Protein AF-A0A8S2S4L7-F1 (afdb_monomer)

Structure (mmCIF, N/CA/C/O backbone):
data_AF-A0A8S2S4L7-F1
#
_entry.id   AF-A0A8S2S4L7-F1
#
loop_
_atom_site.group_PDB
_atom_site.id
_atom_site.type_symbol
_atom_site.label_atom_id
_atom_site.label_alt_id
_atom_site.label_comp_id
_atom_site.label_asym_id
_atom_site.label_entity_id
_atom_site.label_seq_id
_atom_site.pdbx_PDB_ins_code
_atom_site.Cartn_x
_atom_site.Cartn_y
_atom_site.Cartn_z
_atom_site.occupancy
_atom_site.B_iso_or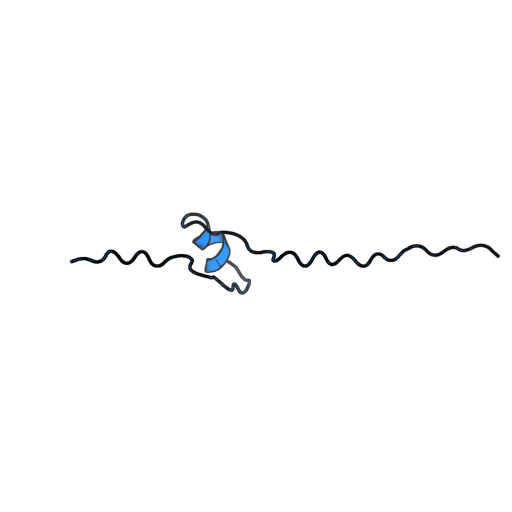_equiv
_atom_site.auth_seq_id
_atom_site.auth_comp_id
_atom_site.auth_asym_id
_atom_site.auth_atom_id
_atom_site.pdbx_PDB_model_num
ATOM 1 N N . GLY A 1 1 ? 28.788 12.858 -50.106 1.00 45.94 1 GLY A N 1
ATOM 2 C CA . GLY A 1 1 ? 27.859 11.783 -49.712 1.00 45.94 1 GLY A CA 1
ATOM 3 C C . GLY A 1 1 ? 26.892 12.317 -48.678 1.00 45.94 1 GLY A C 1
ATOM 4 O O . GLY A 1 1 ? 27.337 12.957 -47.738 1.00 45.94 1 GLY A O 1
ATOM 5 N N . LYS A 1 2 ? 2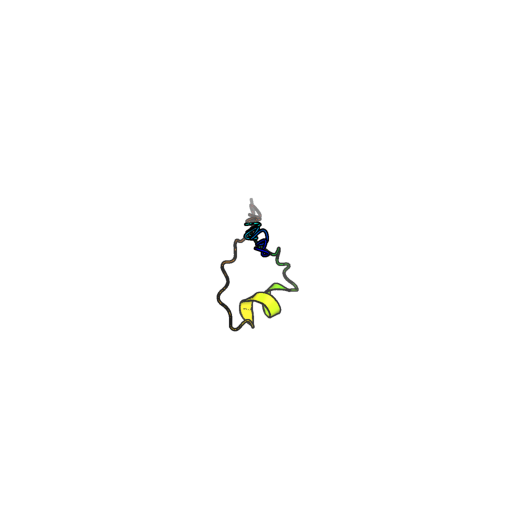5.585 12.116 -48.875 1.00 51.69 2 LYS A N 1
ATOM 6 C CA . LYS A 1 2 ? 24.546 12.400 -47.873 1.00 51.69 2 LYS A CA 1
ATOM 7 C C . LYS A 1 2 ? 24.641 11.363 -46.754 1.00 51.69 2 LYS A C 1
ATOM 9 O O . LYS A 1 2 ? 24.658 10.178 -47.074 1.00 51.69 2 LYS A O 1
ATOM 14 N N . ARG A 1 3 ? 24.605 11.808 -45.495 1.00 49.78 3 ARG A N 1
ATOM 15 C CA . ARG A 1 3 ? 23.660 11.372 -44.445 1.00 49.78 3 ARG A CA 1
ATOM 16 C C . ARG A 1 3 ? 24.090 11.968 -43.106 1.00 49.78 3 ARG A C 1
ATOM 18 O O . ARG A 1 3 ? 25.090 11.562 -42.532 1.00 49.78 3 ARG A O 1
ATOM 25 N N . GLY A 1 4 ? 23.320 12.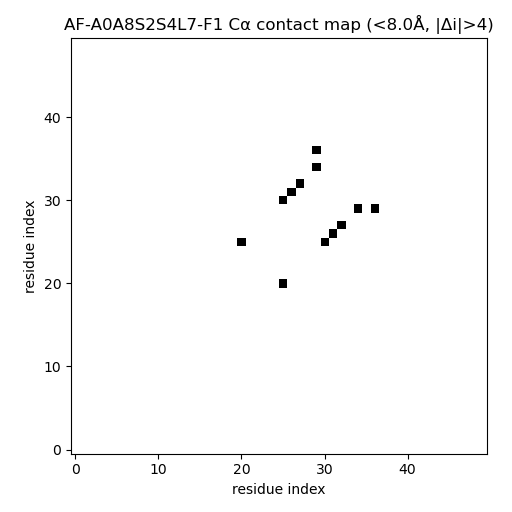952 -42.649 1.00 52.69 4 GLY A N 1
ATOM 26 C CA . GLY A 1 4 ? 23.319 13.343 -41.250 1.00 52.69 4 GLY A CA 1
ATOM 27 C C . GLY A 1 4 ? 22.731 12.228 -40.384 1.00 52.69 4 GLY A C 1
ATOM 28 O O . GLY A 1 4 ? 21.822 11.518 -40.810 1.00 52.69 4 GLY A O 1
ATOM 29 N N . GLY A 1 5 ? 23.253 12.109 -39.172 1.00 49.41 5 GLY A N 1
ATOM 30 C CA . GLY A 1 5 ? 22.535 11.617 -38.001 1.00 49.41 5 GLY A CA 1
ATOM 31 C C . GLY A 1 5 ? 22.797 12.681 -36.940 1.00 49.41 5 GLY A C 1
ATOM 32 O O . GLY A 1 5 ? 23.949 12.973 -36.652 1.00 49.41 5 GLY A O 1
ATOM 33 N N . GLY A 1 6 ? 21.813 13.455 -36.496 1.00 50.38 6 GLY A N 1
ATOM 34 C CA . GLY A 1 6 ? 20.552 12.963 -35.956 1.00 50.38 6 GLY A CA 1
ATOM 35 C C . GLY A 1 6 ? 20.785 12.785 -34.464 1.00 50.38 6 GLY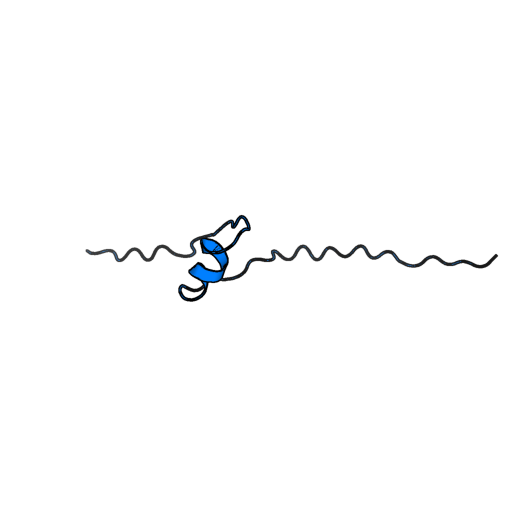 A C 1
ATOM 36 O O . GLY A 1 6 ? 21.250 11.733 -34.041 1.00 50.38 6 GLY A O 1
ATOM 37 N N . GLY A 1 7 ? 20.578 13.872 -33.715 1.00 54.88 7 GLY A N 1
ATOM 38 C CA . GLY A 1 7 ? 20.821 13.944 -32.282 1.00 54.88 7 GLY A CA 1
ATOM 39 C C . GLY A 1 7 ? 20.065 12.859 -31.524 1.00 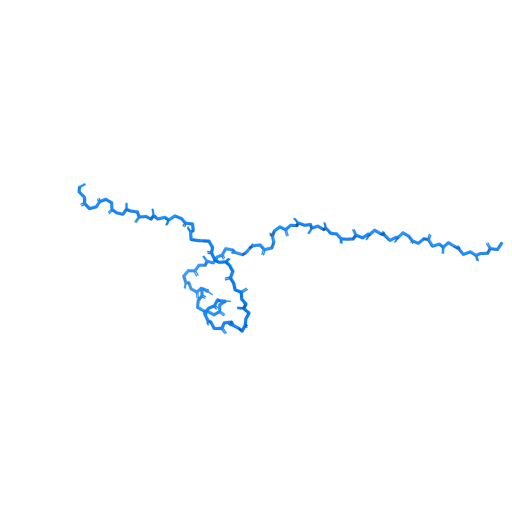54.88 7 GLY A C 1
ATOM 40 O O . GLY A 1 7 ? 18.850 12.735 -31.647 1.00 54.88 7 GLY A O 1
ATOM 41 N N . GLY A 1 8 ? 20.806 12.095 -30.730 1.00 49.50 8 GLY A N 1
ATOM 42 C CA . GLY A 1 8 ? 20.263 11.243 -29.684 1.00 49.50 8 GLY A CA 1
ATOM 43 C C . GLY A 1 8 ? 20.378 11.975 -28.358 1.00 49.50 8 GLY A C 1
ATOM 44 O O . GLY A 1 8 ? 21.323 11.751 -27.607 1.00 49.50 8 GLY A O 1
ATOM 45 N N . SER A 1 9 ? 19.443 12.883 -28.088 1.00 59.31 9 SER A N 1
ATOM 46 C CA . SER A 1 9 ? 19.244 13.412 -26.741 1.00 59.31 9 SER A CA 1
ATOM 47 C C . SER A 1 9 ? 18.648 12.283 -25.911 1.00 59.31 9 SER A C 1
ATOM 49 O O . SER A 1 9 ? 17.443 12.044 -25.974 1.00 59.31 9 SER A O 1
ATOM 51 N N . ASN A 1 10 ? 19.490 11.538 -25.193 1.00 56.47 10 ASN A N 1
ATOM 52 C CA . ASN A 1 10 ? 19.004 10.526 -24.268 1.00 56.47 10 ASN A CA 1
ATOM 53 C C . ASN A 1 10 ? 18.327 11.229 -23.088 1.00 56.47 10 ASN A C 1
ATOM 55 O O . ASN A 1 10 ? 18.971 11.753 -22.179 1.00 56.47 10 ASN A O 1
ATOM 59 N N . SER A 1 11 ? 17.006 11.257 -23.189 1.00 64.88 11 SER A N 1
ATOM 60 C CA . SER A 1 11 ? 16.023 11.510 -22.153 1.00 64.88 11 SER A CA 1
ATOM 61 C C . SER A 1 11 ? 16.367 10.776 -20.861 1.00 64.88 11 SER A C 1
ATOM 63 O O . SER A 1 11 ? 16.487 9.554 -20.837 1.00 64.88 11 SER A O 1
ATOM 65 N N . GLY A 1 12 ? 16.457 11.529 -19.777 1.00 48.34 12 GLY A N 1
ATOM 66 C CA . GLY A 1 12 ? 16.596 10.993 -18.434 1.00 48.34 12 GLY A CA 1
ATOM 67 C C . GLY A 1 12 ? 16.322 12.101 -17.441 1.00 48.34 12 GLY A C 1
ATOM 68 O O . GLY A 1 12 ? 17.199 12.472 -16.668 1.00 48.34 12 GLY A O 1
ATOM 69 N N . SER A 1 13 ? 15.129 12.696 -17.518 1.00 50.50 13 SER A N 1
ATOM 70 C CA . SER A 1 13 ? 14.626 13.523 -16.426 1.00 50.50 13 SER A CA 1
ATOM 71 C C . SER A 1 13 ? 14.426 12.584 -15.239 1.00 50.50 13 SER A C 1
ATOM 73 O O . SER A 1 13 ? 13.383 11.955 -15.111 1.00 50.50 13 SER A O 1
ATOM 75 N N . GLY A 1 14 ? 15.472 12.415 -14.428 1.00 47.44 14 GLY A N 1
ATOM 76 C CA . GLY A 1 14 ? 15.462 11.672 -13.169 1.00 47.44 14 GLY A CA 1
ATOM 77 C C . GLY A 1 14 ? 14.668 12.419 -12.100 1.00 47.44 14 GLY A C 1
ATOM 78 O O . GLY A 1 14 ? 15.182 12.690 -11.014 1.00 47.44 14 GLY A O 1
ATOM 79 N N . GLY A 1 15 ? 13.439 12.811 -12.440 1.00 51.16 15 GLY A N 1
ATOM 80 C CA . GLY A 1 15 ? 12.436 13.220 -11.478 1.00 51.16 15 GLY A CA 1
ATOM 81 C C . GLY A 1 15 ? 12.063 11.985 -10.680 1.00 51.16 15 GLY A C 1
ATOM 82 O O . GLY A 1 15 ? 11.749 10.947 -11.253 1.00 51.16 15 GLY A O 1
ATOM 83 N N . LYS A 1 16 ? 12.184 12.075 -9.359 1.00 61.22 16 LYS A N 1
ATOM 84 C CA . LYS A 1 16 ? 11.646 11.058 -8.463 1.00 61.22 16 LYS A CA 1
ATOM 85 C C . LYS A 1 16 ? 10.149 10.961 -8.756 1.00 61.22 16 LYS A C 1
ATOM 87 O O . LYS A 1 16 ? 9.435 11.925 -8.503 1.00 61.22 16 LYS A O 1
ATOM 92 N N . ASP A 1 17 ? 9.716 9.849 -9.337 1.00 80.88 17 ASP A N 1
ATOM 93 C CA . ASP A 1 17 ? 8.303 9.576 -9.603 1.00 80.88 17 ASP A CA 1
ATOM 94 C C . ASP A 1 17 ? 7.667 9.051 -8.313 1.00 80.88 17 ASP A C 1
ATOM 96 O O . ASP A 1 17 ? 7.425 7.861 -8.131 1.00 80.88 17 ASP A O 1
ATOM 100 N N . THR A 1 18 ? 7.568 9.941 -7.328 1.00 87.38 18 THR A N 1
ATOM 101 C CA . THR A 1 18 ? 6.888 9.676 -6.063 1.00 87.38 18 THR A CA 1
ATOM 102 C C . THR A 1 18 ? 5.495 10.265 -6.141 1.00 87.38 18 THR A C 1
ATOM 104 O O . THR A 1 18 ? 5.336 11.419 -6.544 1.00 87.38 18 THR A O 1
ATOM 107 N N . ILE A 1 19 ? 4.508 9.489 -5.711 1.00 90.12 19 ILE A N 1
ATOM 108 C CA . ILE A 1 19 ? 3.122 9.930 -5.583 1.00 90.12 19 ILE A CA 1
ATOM 109 C C . ILE A 1 19 ? 2.785 10.123 -4.105 1.00 90.12 19 ILE A C 1
ATOM 111 O O . ILE A 1 19 ? 3.182 9.314 -3.265 1.00 90.12 19 ILE A O 1
ATOM 115 N N . ASP A 1 20 ? 2.049 11.187 -3.793 1.00 92.19 20 ASP A N 1
ATOM 116 C CA . ASP A 1 20 ? 1.500 11.387 -2.455 1.00 92.19 20 ASP A CA 1
ATOM 117 C C . ASP A 1 20 ? 0.213 10.574 -2.325 1.00 92.19 20 ASP A C 1
ATOM 119 O O . ASP A 1 20 ? -0.728 10.742 -3.103 1.00 92.19 20 ASP A O 1
ATOM 123 N N . LEU A 1 21 ? 0.175 9.688 -1.333 1.00 92.75 21 LEU A N 1
ATOM 124 C CA . LEU A 1 21 ? -0.989 8.858 -1.056 1.00 92.75 21 LEU A CA 1
ATOM 125 C C . LEU A 1 21 ? -1.855 9.501 0.022 1.00 92.75 21 LEU A C 1
ATOM 127 O O . LEU A 1 21 ? -1.365 9.971 1.050 1.00 92.75 21 LEU A O 1
ATOM 131 N N . THR A 1 22 ? -3.161 9.478 -0.217 1.00 92.50 22 THR A N 1
ATOM 132 C CA . THR A 1 22 ? -4.176 9.782 0.789 1.00 92.50 22 THR A CA 1
ATOM 133 C C . THR A 1 22 ? -4.765 8.483 1.333 1.00 92.50 22 THR A C 1
ATOM 135 O O . THR A 1 22 ? -4.656 7.428 0.704 1.00 92.50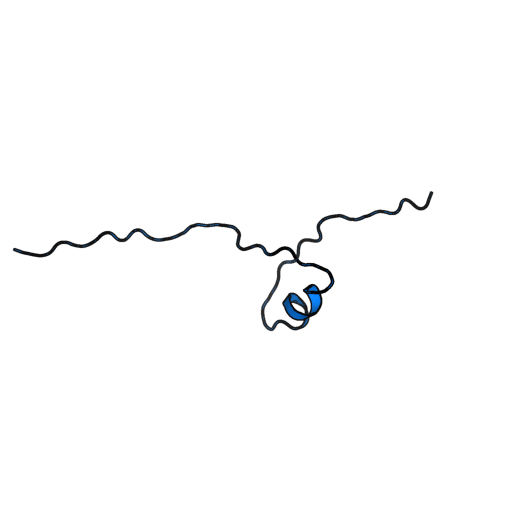 22 THR A O 1
ATOM 138 N N . ASP A 1 23 ? -5.450 8.558 2.474 1.00 91.12 23 ASP A N 1
ATOM 139 C CA . ASP A 1 23 ? -6.132 7.397 3.058 1.00 91.12 23 ASP A CA 1
ATOM 140 C C . ASP A 1 23 ? -7.156 6.768 2.097 1.00 91.12 23 ASP A C 1
ATOM 142 O O . ASP A 1 23 ? -7.354 5.554 2.125 1.00 91.12 23 ASP A O 1
ATOM 146 N N . SER A 1 24 ? -7.793 7.564 1.227 1.00 96.75 24 SER A N 1
ATOM 147 C CA . SER A 1 24 ? -8.789 7.059 0.273 1.00 96.75 24 SER A CA 1
ATOM 148 C C . SER A 1 24 ? -8.188 6.271 -0.887 1.00 96.75 24 SER A C 1
ATOM 150 O O . SER A 1 24 ? -8.870 5.408 -1.436 1.00 96.75 24 SER A O 1
ATOM 152 N N . ASP A 1 25 ? -6.928 6.533 -1.237 1.00 94.19 25 ASP A N 1
ATOM 153 C CA . ASP A 1 25 ? -6.290 5.952 -2.425 1.00 94.19 25 ASP A CA 1
ATOM 154 C C . ASP A 1 25 ? -5.240 4.891 -2.069 1.00 94.19 25 ASP A C 1
ATOM 156 O O . ASP A 1 25 ? -4.797 4.135 -2.935 1.00 94.19 25 ASP A O 1
ATOM 160 N N . PHE A 1 26 ? -4.847 4.797 -0.793 1.00 95.31 26 PHE A N 1
ATOM 161 C CA . PHE A 1 26 ? -3.825 3.856 -0.335 1.00 95.31 26 PHE A CA 1
ATOM 162 C C . PHE A 1 26 ? -4.199 2.397 -0.620 1.00 95.31 26 PHE A C 1
ATOM 164 O O . PHE A 1 26 ? -3.358 1.609 -1.051 1.00 95.31 26 PHE A O 1
ATOM 171 N N . GLN A 1 27 ? -5.467 2.035 -0.409 1.00 95.56 27 GLN A N 1
ATOM 172 C CA . GLN A 1 27 ? -5.909 0.655 -0.573 1.00 95.56 27 GLN A CA 1
ATOM 173 C C . GLN A 1 27 ? -5.792 0.184 -2.02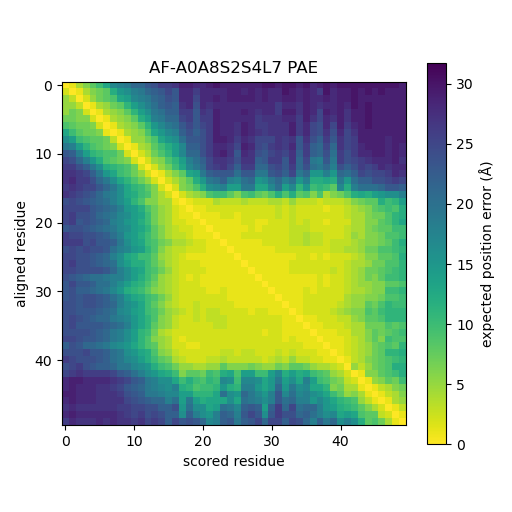5 1.00 95.56 27 GLN A C 1
ATOM 175 O O . GLN A 1 27 ? -5.118 -0.807 -2.291 1.00 95.56 27 GLN A O 1
ATOM 180 N N . SER A 1 28 ? -6.378 0.928 -2.960 1.00 96.94 28 SER A N 1
ATOM 181 C CA . SER A 1 28 ? -6.364 0.556 -4.375 1.00 96.94 28 SER A CA 1
ATOM 182 C C . SER A 1 28 ? -4.984 0.703 -5.016 1.00 96.94 28 SER A C 1
ATOM 184 O O . SER A 1 28 ? -4.665 -0.038 -5.940 1.00 96.94 28 SER A O 1
ATOM 186 N N . THR A 1 29 ? -4.166 1.651 -4.547 1.00 95.00 29 THR A N 1
ATOM 187 C CA . THR A 1 29 ? -2.866 1.944 -5.169 1.00 95.00 29 THR A CA 1
ATOM 188 C C . THR A 1 29 ? -1.753 1.035 -4.658 1.00 95.00 29 THR A C 1
ATOM 190 O O . THR A 1 29 ? -0.863 0.691 -5.426 1.00 95.00 29 THR A O 1
ATOM 193 N N . VAL A 1 30 ? -1.790 0.641 -3.380 1.00 94.81 30 VAL A N 1
ATOM 194 C CA . VAL A 1 30 ? -0.700 -0.116 -2.743 1.00 94.81 30 VAL A CA 1
ATOM 195 C C . VAL A 1 30 ? -1.129 -1.520 -2.346 1.00 94.81 30 VAL A C 1
ATOM 197 O O . VAL A 1 30 ? -0.443 -2.478 -2.685 1.00 94.81 30 V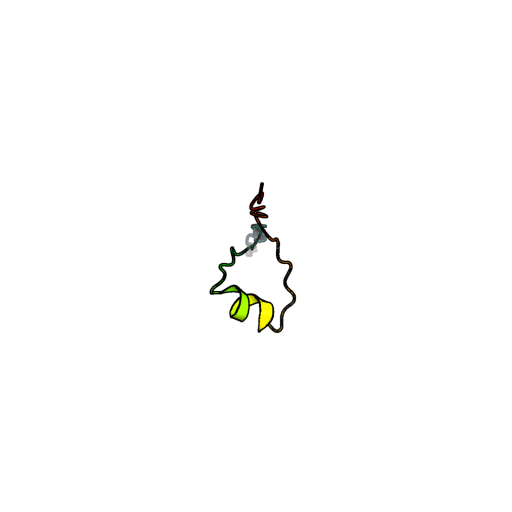AL A O 1
ATOM 200 N N . LEU A 1 31 ? -2.229 -1.660 -1.604 1.00 96.25 31 LEU A N 1
ATOM 201 C CA . LEU A 1 31 ? -2.602 -2.954 -1.018 1.00 96.25 31 LEU A CA 1
ATOM 202 C C . LEU A 1 31 ? -3.147 -3.935 -2.056 1.00 96.25 31 LEU A C 1
ATOM 204 O O . LEU A 1 31 ? -2.839 -5.122 -1.983 1.00 96.25 31 LEU A O 1
ATOM 208 N N . ASP A 1 32 ? -3.921 -3.431 -3.014 1.00 97.75 32 ASP A N 1
ATOM 209 C CA . ASP A 1 32 ? -4.518 -4.233 -4.086 1.00 97.75 32 ASP A CA 1
ATOM 210 C C . ASP A 1 32 ? -3.627 -4.286 -5.347 1.00 97.75 32 ASP A C 1
ATOM 212 O O . ASP A 1 32 ? -4.054 -4.773 -6.394 1.00 97.75 32 ASP A O 1
ATOM 216 N N . SER A 1 33 ? -2.397 -3.765 -5.272 1.00 96.38 33 SER A N 1
ATOM 217 C CA . SER A 1 33 ? -1.451 -3.739 -6.389 1.00 96.38 33 SER A CA 1
ATOM 218 C C . SER A 1 33 ? -0.670 -5.050 -6.501 1.00 96.38 33 SER A C 1
ATOM 220 O O . SER A 1 33 ? -0.225 -5.610 -5.502 1.00 96.38 33 SER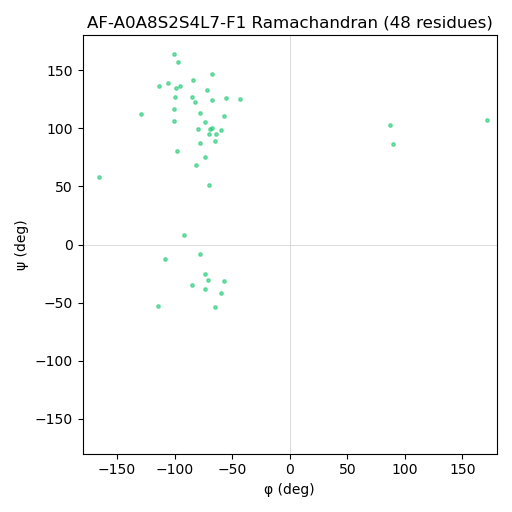 A O 1
ATOM 222 N N . ASP A 1 34 ? -0.438 -5.497 -7.737 1.00 97.12 34 ASP A N 1
ATOM 223 C CA . ASP A 1 34 ? 0.470 -6.612 -8.037 1.00 97.12 34 ASP A CA 1
ATOM 224 C C . ASP A 1 34 ? 1.959 -6.194 -7.997 1.00 97.12 34 ASP A C 1
ATOM 226 O O . ASP A 1 34 ? 2.850 -7.046 -8.065 1.00 97.12 34 ASP A O 1
ATOM 230 N N . ASP A 1 35 ? 2.241 -4.890 -7.878 1.00 95.19 35 ASP A N 1
ATOM 231 C CA . ASP A 1 35 ? 3.587 -4.316 -7.881 1.00 95.19 35 ASP A CA 1
ATOM 232 C C . ASP A 1 35 ? 4.131 -4.071 -6.463 1.00 95.19 35 ASP A C 1
ATOM 234 O O . ASP A 1 35 ? 3.402 -3.914 -5.482 1.00 95.19 35 ASP A O 1
ATOM 238 N N . ALA A 1 36 ? 5.460 -4.004 -6.342 1.00 93.62 36 ALA A N 1
ATOM 239 C CA . ALA A 1 36 ? 6.124 -3.706 -5.077 1.00 93.62 36 ALA A CA 1
ATOM 240 C C . ALA A 1 36 ? 6.237 -2.192 -4.836 1.00 93.62 36 ALA A C 1
ATOM 242 O O . ALA A 1 36 ? 6.821 -1.468 -5.642 1.00 93.62 36 ALA A O 1
ATOM 243 N N . TRP A 1 37 ? 5.774 -1.736 -3.669 1.00 93.94 37 TRP A N 1
ATOM 244 C CA . TRP A 1 37 ? 5.779 -0.324 -3.273 1.00 93.94 37 TRP A CA 1
ATOM 245 C C . TRP A 1 37 ? 6.719 -0.046 -2.096 1.00 93.94 37 TRP A C 1
ATOM 247 O O . TRP A 1 37 ? 6.718 -0.765 -1.095 1.00 93.94 37 TRP A O 1
ATOM 257 N N . LEU A 1 38 ? 7.487 1.046 -2.182 1.00 93.38 38 LEU A N 1
ATOM 258 C CA . LEU A 1 38 ? 8.209 1.628 -1.049 1.00 93.38 38 LEU A CA 1
ATOM 259 C C . LEU A 1 38 ? 7.418 2.833 -0.535 1.00 93.38 38 LEU A C 1
ATOM 261 O O . LEU A 1 38 ? 7.401 3.882 -1.173 1.00 93.38 38 LEU A O 1
ATOM 265 N N . VAL A 1 39 ? 6.764 2.670 0.613 1.00 92.50 39 VAL A N 1
ATOM 266 C CA . VAL A 1 39 ? 5.915 3.706 1.213 1.00 92.50 39 VAL A CA 1
ATOM 267 C C . VAL A 1 39 ? 6.671 4.429 2.327 1.00 92.50 39 VAL A C 1
ATOM 269 O O . VAL A 1 39 ? 7.158 3.796 3.265 1.00 92.50 39 VAL A O 1
ATOM 272 N N . GLU A 1 40 ? 6.728 5.761 2.252 1.00 90.44 40 GLU A N 1
ATOM 273 C CA . GLU A 1 40 ? 7.217 6.623 3.331 1.00 90.44 40 GLU A CA 1
ATOM 274 C C . GLU A 1 40 ? 6.037 7.239 4.093 1.00 90.44 40 GLU A C 1
ATOM 276 O O . GLU A 1 40 ? 5.269 8.035 3.555 1.00 90.44 40 GLU A O 1
ATOM 281 N N . PHE A 1 41 ? 5.908 6.907 5.379 1.00 87.44 41 PHE A N 1
ATOM 282 C CA . PHE A 1 41 ? 4.910 7.532 6.244 1.00 87.44 41 PHE A CA 1
ATOM 283 C C . PHE A 1 41 ? 5.401 8.901 6.709 1.00 87.44 41 PHE A C 1
ATOM 285 O O . PHE A 1 41 ? 6.175 9.031 7.662 1.00 87.44 41 PHE A O 1
ATOM 292 N N . SER A 1 42 ? 4.913 9.939 6.037 1.00 75.19 42 SER A N 1
ATOM 293 C CA . SER A 1 42 ? 5.160 11.318 6.431 1.00 75.19 42 SER A CA 1
ATOM 294 C C . SER A 1 42 ? 4.261 11.689 7.610 1.00 75.19 42 SER A C 1
ATOM 296 O O . SER A 1 42 ? 3.054 11.837 7.458 1.00 75.19 42 SER A O 1
ATOM 298 N N . LYS A 1 43 ? 4.887 11.917 8.773 1.00 77.81 43 LYS A N 1
ATOM 299 C CA . LYS A 1 43 ? 4.320 12.502 10.005 1.00 77.81 43 LYS A CA 1
ATOM 300 C C . LYS A 1 43 ? 3.642 11.517 10.967 1.00 77.81 43 LYS A C 1
ATOM 302 O O . LYS A 1 43 ? 2.466 11.190 10.871 1.00 77.81 43 LYS A O 1
ATOM 307 N N . TYR A 1 44 ? 4.364 11.197 12.037 1.00 72.19 44 TYR A N 1
ATOM 308 C CA . TYR A 1 44 ? 3.772 10.687 13.270 1.00 72.19 44 TYR A CA 1
ATOM 309 C C . TYR A 1 44 ? 3.076 11.842 14.000 1.00 72.19 44 TYR A C 1
ATOM 311 O O . TYR A 1 44 ? 3.742 12.698 14.589 1.00 72.19 44 TYR A O 1
ATOM 319 N N . PHE A 1 45 ? 1.742 11.896 13.982 1.00 65.56 45 PHE A N 1
ATOM 320 C CA . PHE A 1 45 ? 1.026 12.732 14.942 1.00 65.56 45 PHE A CA 1
ATOM 321 C C . PHE A 1 45 ? 1.000 11.995 16.279 1.00 65.56 45 PHE A C 1
ATOM 323 O O . PHE A 1 45 ? 0.085 11.234 16.585 1.00 65.56 45 PHE A O 1
ATOM 330 N N . ILE A 1 46 ? 2.049 12.195 17.076 1.00 68.94 46 ILE A N 1
ATOM 331 C CA . ILE A 1 46 ? 1.980 11.859 18.492 1.00 68.94 46 ILE A CA 1
ATOM 332 C C . ILE A 1 46 ? 0.976 12.841 19.096 1.00 68.94 46 ILE A C 1
ATOM 334 O O . ILE A 1 46 ? 1.315 13.988 19.388 1.00 68.94 46 ILE A O 1
ATOM 338 N N . LEU A 1 47 ? -0.262 12.385 19.299 1.00 63.00 47 LEU A N 1
ATOM 339 C CA . LEU A 1 47 ? -1.078 12.918 20.378 1.00 63.00 47 LEU A CA 1
ATOM 340 C C . LEU A 1 47 ? -0.282 12.629 21.648 1.00 63.00 47 LEU A C 1
ATOM 342 O O . LEU A 1 47 ? -0.283 11.501 22.143 1.00 63.00 47 LEU A O 1
ATOM 346 N N . LYS A 1 48 ? 0.463 13.614 22.158 1.00 67.31 48 LYS A N 1
ATOM 347 C CA . LYS A 1 48 ? 0.892 13.540 23.551 1.00 67.31 48 LYS A CA 1
ATOM 348 C C . LYS A 1 48 ? -0.394 13.593 24.362 1.00 67.31 48 LYS A C 1
ATOM 350 O O . LYS A 1 48 ? -0.950 14.660 24.583 1.00 67.31 48 LYS A O 1
ATOM 355 N N . ALA A 1 49 ? -0.898 12.422 24.724 1.00 62.50 49 ALA A N 1
ATOM 356 C CA . ALA A 1 49 ? -1.890 12.275 25.765 1.00 62.50 49 ALA A CA 1
ATOM 357 C C . ALA A 1 49 ? -1.176 12.494 27.102 1.00 62.50 49 ALA A C 1
ATOM 359 O O . ALA A 1 49 ? -0.850 11.517 27.764 1.00 62.50 49 ALA A O 1
ATOM 360 N N . LEU A 1 50 ? -0.855 13.752 27.425 1.00 60.94 50 LEU A N 1
ATOM 361 C CA . LEU A 1 50 ? -0.502 14.257 28.758 1.00 60.94 50 LEU A CA 1
ATOM 362 C C . LEU A 1 50 ? -0.806 15.757 28.819 1.00 60.94 50 LEU A C 1
ATOM 364 O O . LEU A 1 50 ? -0.216 16.496 27.998 1.00 60.94 50 LEU A O 1
#

Sequence (50 aa):
GKRGGGGGSNSGSGGKDTIDLTDSDFQSTVLDSDDAWLVEFSKYFILKAL

pLDDT: mean 75.73, std 18.78, range [45.94, 97.75]

Secondary structure (DSSP, 8-state):
-------------------PPPHHHHIIIIIT-SS---------------

Foldseek 3Di:
DDDDDDDDPPDDPVDPPDDDDDPVCCCVPDVVDPDDDDDDDPDDPPPPPD

Mean predicted aligned error: 13.28 Å

Organism: NCBI:txid392030

Radius of gyration: 21.8 Å; Cα contacts (8 Å, |Δi|>4): 6; chains: 1; bounding box: 37×21×78 Å

Solvent-accessible surface area (backbone atoms only — not comparable to full-atom values): 3913 Å² total; per-residue (Å²): 134,93,78,88,79,79,86,80,80,81,82,71,84,82,65,82,90,74,80,90,77,48,87,88,47,39,51,70,66,53,73,71,38,95,64,93,80,88,83,81,87,84,74,85,81,74,77,72,89,121